Protein AF-A0AAX7SXS7-F1 (afdb_monomer_lite)

Secondary structure (DSSP, 8-state):
-------GGGTTTS-TTTTT--SPPPP--SSPPPP-S-----B-TTSPBPTT----S-TT----S-----------

InterPro domains:
  IPR038797 Protein Flattop [PF22611] (1-64)
  IPR038797 Protein Flattop [PTHR34639] (1-61)

Organism: Astatotilapia calliptera (NCBI:txid8154)

Sequence (76 aa):
MSSSYSANQYDSAFKPHRLQNWCETKHFKERPSAQVGRTTFIADDRGHLLPGVGKVRSHLSSFPSSLEVTFFTVNI

Radius of gyration: 21.13 Å; chains: 1; bounding box: 44×24×65 Å

pLDDT: mean 75.17, std 19.09, range [36.06, 93.19]

Foldseek 3Di:
DDADEDPDVCVVCVPCVNVVNPDDDDDGDHDDDDDDDDDDDQADPVRHGDPPPDDDPDPDPDDDPDDPPPPPPPDD

Structure (mmCIF, N/CA/C/O backbone):
data_AF-A0AAX7SXS7-F1
#
_entry.id   AF-A0AAX7SXS7-F1
#
loop_
_atom_site.group_PDB
_atom_site.id
_atom_site.type_symbol
_atom_site.label_atom_id
_atom_site.label_alt_id
_atom_site.label_comp_id
_atom_site.label_asym_id
_atom_site.label_entity_id
_atom_site.label_seq_id
_atom_site.pdbx_PDB_ins_code
_atom_site.Cartn_x
_atom_site.Cartn_y
_atom_site.Cartn_z
_atom_site.occupancy
_atom_site.B_iso_or_equiv
_atom_site.auth_seq_id
_atom_site.auth_comp_id
_atom_site.auth_asym_id
_atom_site.auth_atom_id
_atom_site.pdbx_PDB_model_num
ATOM 1 N N . MET A 1 1 ? 8.515 -2.424 1.370 1.00 65.88 1 MET A N 1
ATOM 2 C CA . MET A 1 1 ? 7.532 -1.518 2.010 1.00 65.88 1 MET A CA 1
ATOM 3 C C . MET A 1 1 ? 6.138 -1.976 1.614 1.00 65.88 1 MET A C 1
ATOM 5 O O . MET A 1 1 ? 5.971 -2.358 0.464 1.00 65.88 1 MET A O 1
ATOM 9 N N . SER A 1 2 ? 5.173 -1.973 2.533 1.00 79.31 2 SER A N 1
ATOM 10 C CA . SER A 1 2 ? 3.764 -2.284 2.250 1.00 79.31 2 SER A CA 1
ATOM 11 C C . SER A 1 2 ? 2.947 -0.998 2.087 1.00 79.31 2 SER A C 1
ATOM 13 O O . SER A 1 2 ? 3.308 0.044 2.634 1.00 79.31 2 SER A O 1
ATOM 15 N N . SER A 1 3 ? 1.863 -1.064 1.314 1.00 83.25 3 SER A N 1
ATOM 16 C CA . SER A 1 3 ? 0.876 0.015 1.165 1.00 83.25 3 SER A CA 1
ATOM 17 C C . SER A 1 3 ? -0.487 -0.484 1.635 1.00 83.25 3 SER A C 1
ATOM 19 O O . SER A 1 3 ? -0.816 -1.645 1.406 1.00 83.25 3 SER A O 1
ATOM 21 N N . SER A 1 4 ? -1.257 0.387 2.285 1.00 85.31 4 SER A N 1
ATOM 22 C CA . SER A 1 4 ? -2.661 0.143 2.621 1.00 85.31 4 SER A CA 1
ATOM 23 C C . SER A 1 4 ? -3.555 0.890 1.632 1.00 85.31 4 SER A C 1
ATOM 25 O O . SER A 1 4 ? -3.227 2.016 1.253 1.00 85.31 4 SER A O 1
ATOM 27 N N . TYR A 1 5 ? -4.663 0.275 1.224 1.00 85.88 5 TYR A N 1
ATOM 28 C CA . TYR A 1 5 ? -5.665 0.857 0.328 1.00 85.88 5 TYR A CA 1
ATOM 29 C C . TYR A 1 5 ? -7.038 0.843 1.003 1.00 85.88 5 TYR A C 1
ATOM 31 O O . TYR A 1 5 ? -7.265 0.035 1.903 1.00 85.88 5 TYR A O 1
ATOM 39 N N . SER A 1 6 ? -7.946 1.714 0.555 1.00 85.06 6 SER A N 1
ATOM 40 C CA . SER A 1 6 ? -9.316 1.766 1.074 1.00 85.06 6 SER A CA 1
ATOM 41 C C . SER A 1 6 ? -10.045 0.426 0.898 1.00 85.06 6 SER A C 1
ATOM 43 O O . SER A 1 6 ? -10.112 -0.138 -0.196 1.00 85.06 6 SER A O 1
ATOM 45 N N . ALA A 1 7 ? -10.635 -0.052 1.990 1.00 87.00 7 ALA A N 1
ATOM 46 C CA . ALA A 1 7 ? -11.591 -1.149 2.063 1.00 87.00 7 ALA A CA 1
ATOM 47 C C . ALA A 1 7 ? -13.050 -0.658 1.924 1.00 87.00 7 ALA A C 1
ATOM 49 O O . ALA A 1 7 ? -13.992 -1.367 2.294 1.00 87.00 7 ALA A O 1
ATOM 50 N N . ASN A 1 8 ? -13.255 0.552 1.387 1.00 88.56 8 ASN A N 1
ATOM 51 C CA . ASN A 1 8 ? -14.547 1.205 1.193 1.00 88.56 8 ASN A CA 1
ATOM 52 C C . ASN A 1 8 ? -15.394 1.200 2.484 1.00 88.56 8 ASN A C 1
ATOM 54 O O . ASN A 1 8 ? -15.053 1.833 3.480 1.00 88.56 8 ASN A O 1
ATOM 58 N N . GLN A 1 9 ? -16.497 0.445 2.494 1.00 91.38 9 GLN A N 1
ATOM 59 C CA . GLN A 1 9 ? -17.456 0.381 3.602 1.00 91.38 9 GLN A CA 1
ATOM 60 C C . GLN A 1 9 ? -16.827 -0.088 4.924 1.00 91.38 9 GLN A C 1
ATOM 62 O O . GLN A 1 9 ? -17.305 0.273 6.001 1.00 91.38 9 GLN A O 1
ATOM 67 N N . TYR A 1 10 ? -15.737 -0.856 4.859 1.00 89.12 10 TYR A N 1
ATOM 68 C CA . TYR A 1 10 ? -15.086 -1.423 6.038 1.00 89.12 10 TYR A CA 1
ATOM 69 C C . TYR A 1 10 ? -13.931 -0.575 6.583 1.00 89.12 10 TYR A C 1
ATOM 71 O O . TYR A 1 10 ? -13.391 -0.913 7.636 1.00 89.12 10 TYR A O 1
ATOM 79 N N . ASP A 1 11 ? -13.589 0.557 5.954 1.00 88.44 11 ASP A N 1
ATOM 80 C CA . ASP A 1 11 ? -12.479 1.420 6.400 1.00 88.44 11 ASP A CA 1
ATOM 81 C C . ASP A 1 11 ? -12.625 1.872 7.853 1.00 88.44 11 ASP A C 1
ATOM 83 O O . ASP A 1 11 ? -11.648 2.016 8.589 1.00 88.44 11 ASP A O 1
ATOM 87 N N . SER A 1 12 ? -13.869 2.043 8.305 1.00 89.25 12 SER A N 1
ATOM 88 C CA . SER A 1 12 ? -14.159 2.439 9.679 1.00 89.25 12 SER A CA 1
ATOM 89 C C . SER A 1 12 ? -13.658 1.437 10.724 1.00 89.25 12 SER A C 1
ATOM 91 O O . SER A 1 12 ? -13.395 1.852 11.852 1.00 89.25 12 SER A O 1
ATOM 93 N N . ALA A 1 13 ? -13.530 0.147 10.398 1.00 90.31 13 ALA A N 1
ATOM 94 C CA . ALA A 1 13 ? -13.053 -0.886 11.318 1.00 90.31 13 ALA A CA 1
ATOM 95 C C . ALA A 1 13 ? -11.523 -0.878 11.458 1.00 90.31 13 ALA A C 1
ATOM 97 O O . ALA A 1 13 ? -11.008 -1.155 12.537 1.00 90.31 13 ALA A O 1
ATOM 98 N N . PHE A 1 14 ? -10.809 -0.481 10.402 1.00 88.56 14 PHE A N 1
ATOM 99 C CA . PHE A 1 14 ? -9.343 -0.460 10.351 1.00 88.56 14 PHE A CA 1
ATOM 100 C C . PHE A 1 14 ? -8.735 0.874 10.794 1.00 88.56 14 PHE A C 1
ATOM 102 O O . PHE A 1 14 ? -7.536 1.108 10.633 1.00 88.56 14 PHE A O 1
ATOM 109 N N . LYS A 1 15 ? -9.547 1.764 11.379 1.00 88.00 15 LYS A N 1
ATOM 110 C CA . LYS A 1 15 ? -9.049 3.012 11.953 1.00 88.00 15 LYS A CA 1
ATOM 111 C C . LYS A 1 15 ? -8.060 2.705 13.088 1.00 88.00 15 LYS A C 1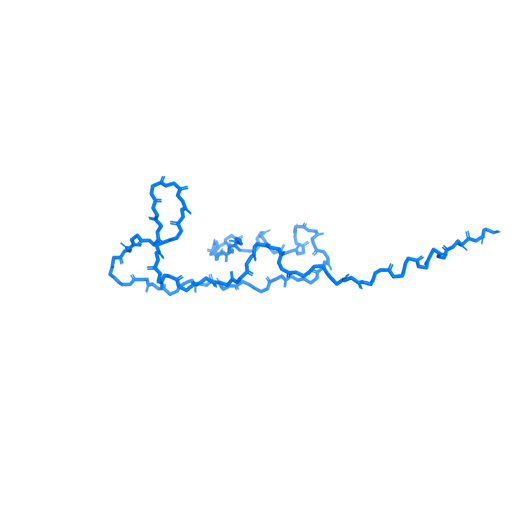
ATOM 113 O O . LYS A 1 15 ? -8.401 1.924 13.975 1.00 88.00 15 LYS A O 1
ATOM 118 N N . PRO A 1 16 ? -6.890 3.366 13.130 1.00 89.06 16 PRO A N 1
ATOM 119 C CA . PRO A 1 16 ? -5.830 3.087 14.102 1.00 89.06 16 PRO A CA 1
ATOM 120 C C . PRO A 1 16 ? -6.301 3.049 15.555 1.00 89.06 16 PRO A C 1
ATOM 122 O O . PRO A 1 16 ? -5.959 2.137 16.297 1.00 89.06 16 PRO A O 1
ATOM 125 N N . HIS A 1 17 ? -7.174 3.983 15.926 1.00 88.44 17 HIS A N 1
ATOM 126 C CA . HIS A 1 17 ? -7.745 4.067 17.264 1.00 88.44 17 HIS A CA 1
ATOM 127 C C . HIS A 1 17 ? -8.607 2.844 17.631 1.00 88.44 17 HIS A C 1
ATOM 129 O O . HIS A 1 17 ? -8.592 2.393 18.771 1.00 88.44 17 HIS A O 1
ATOM 135 N N . ARG A 1 18 ? -9.316 2.246 16.659 1.00 90.25 18 ARG A N 1
ATOM 136 C CA . ARG A 1 18 ? -10.077 0.999 16.871 1.00 90.25 18 ARG A CA 1
ATOM 137 C C . ARG A 1 18 ? -9.173 -0.225 16.960 1.00 90.25 18 ARG A C 1
ATOM 139 O O . ARG A 1 18 ? -9.552 -1.209 17.581 1.00 90.25 18 ARG A O 1
ATOM 146 N N . LEU A 1 19 ? -7.977 -0.135 16.382 1.00 91.50 19 LEU A N 1
ATOM 147 C CA . LEU A 1 19 ? -6.907 -1.122 16.516 1.00 91.50 19 LEU A CA 1
ATOM 148 C C . LEU A 1 19 ? -6.014 -0.862 17.741 1.00 91.50 19 LEU A C 1
ATOM 150 O O . LEU A 1 19 ? -4.965 -1.486 17.856 1.00 91.50 19 LEU A O 1
ATOM 154 N N . GLN A 1 20 ? -6.402 0.057 18.637 1.00 91.50 20 GLN A N 1
ATOM 155 C CA . GLN A 1 20 ? -5.632 0.427 19.832 1.00 91.50 20 GLN A CA 1
ATOM 156 C C . GLN A 1 20 ? -4.222 0.967 19.523 1.00 91.50 20 GLN A C 1
ATOM 158 O O . GLN A 1 20 ? -3.340 0.946 20.378 1.00 91.50 20 GLN A O 1
ATOM 163 N N . ASN A 1 21 ? -3.999 1.482 18.311 1.00 90.62 21 ASN A N 1
ATOM 164 C CA . ASN A 1 21 ? -2.795 2.234 17.998 1.00 90.62 21 ASN A CA 1
ATOM 165 C C . ASN A 1 21 ? -2.975 3.688 18.458 1.00 90.62 21 ASN A C 1
ATOM 167 O O . ASN A 1 21 ? -3.810 4.418 17.919 1.00 90.62 21 ASN A O 1
ATOM 171 N N . TRP A 1 22 ? -2.174 4.085 19.443 1.00 88.19 22 TRP A N 1
ATOM 172 C CA . TRP A 1 22 ? -2.171 5.423 20.044 1.00 88.19 22 TRP A CA 1
ATOM 173 C C . TRP A 1 22 ? -1.052 6.325 19.515 1.00 88.19 22 TRP A C 1
ATOM 175 O O . TRP A 1 22 ? -0.973 7.491 19.891 1.00 88.19 22 TRP A O 1
ATOM 185 N N . CYS A 1 23 ? -0.193 5.794 18.646 1.00 86.44 23 CYS A N 1
ATOM 186 C CA . CYS A 1 23 ? 0.887 6.542 18.021 1.00 86.44 23 CYS A CA 1
ATOM 187 C C . CYS A 1 23 ? 0.416 7.231 16.736 1.00 86.44 23 CYS A C 1
ATOM 189 O O . CYS A 1 23 ? -0.611 6.878 16.147 1.00 86.44 23 CYS A O 1
ATOM 191 N N . GLU A 1 24 ? 1.216 8.182 16.254 1.00 86.31 24 GLU A N 1
ATOM 192 C CA . GLU A 1 24 ? 0.996 8.814 14.956 1.00 86.31 24 GLU A CA 1
ATOM 193 C C . GLU A 1 24 ? 0.957 7.776 13.832 1.00 86.31 24 GLU A C 1
ATOM 195 O O . GLU A 1 24 ? 1.777 6.856 13.743 1.00 86.31 24 GLU A O 1
ATOM 200 N N . THR A 1 25 ? -0.037 7.916 12.959 1.00 82.25 25 THR A N 1
ATOM 201 C CA . THR A 1 25 ? -0.294 6.930 11.912 1.00 82.25 25 THR A CA 1
ATOM 202 C C . THR A 1 25 ? 0.300 7.368 10.597 1.00 82.25 25 THR A C 1
ATOM 204 O O . THR A 1 25 ? 0.246 8.536 10.223 1.00 82.25 25 THR A O 1
ATOM 207 N N . LYS A 1 26 ? 0.879 6.408 9.875 1.00 82.38 26 LYS A N 1
ATOM 208 C CA . LYS A 1 26 ? 1.403 6.666 8.538 1.00 82.38 26 LYS A CA 1
ATOM 209 C C . LYS A 1 26 ? 0.237 7.023 7.624 1.00 82.38 26 LYS A C 1
ATOM 211 O O . LYS A 1 26 ? -0.727 6.268 7.525 1.00 82.38 26 LYS A O 1
ATOM 216 N N . HIS A 1 27 ? 0.345 8.157 6.946 1.00 74.94 27 HIS A N 1
ATOM 217 C CA . HIS A 1 27 ? -0.596 8.507 5.894 1.00 74.94 27 HIS A CA 1
ATOM 218 C C . HIS A 1 27 ? -0.411 7.550 4.715 1.00 74.94 27 HIS A C 1
ATOM 220 O O . HIS A 1 27 ? 0.700 7.365 4.214 1.00 74.94 27 HIS A O 1
ATOM 226 N N . PHE A 1 28 ? -1.508 6.939 4.275 1.00 74.44 28 PHE A N 1
ATOM 227 C CA . PHE A 1 28 ? -1.531 6.064 3.109 1.00 74.44 28 PHE A CA 1
ATOM 228 C C . PHE A 1 28 ? -2.346 6.704 1.994 1.00 74.44 28 PHE A C 1
ATOM 230 O O . PHE A 1 28 ? -3.269 7.482 2.236 1.00 74.44 28 PHE A O 1
ATOM 237 N N . LYS A 1 29 ? -2.002 6.365 0.752 1.00 70.31 29 LYS A N 1
ATOM 238 C CA . LYS A 1 29 ? -2.764 6.801 -0.412 1.00 70.31 29 LYS A CA 1
ATOM 239 C C . LYS A 1 29 ? -4.058 5.988 -0.474 1.00 70.31 29 LYS A C 1
ATOM 241 O O . LYS A 1 29 ? -4.030 4.821 -0.843 1.00 70.31 29 LYS A O 1
ATOM 246 N N . GLU A 1 30 ? -5.172 6.627 -0.129 1.00 70.12 30 GLU A N 1
ATOM 247 C CA . GLU A 1 30 ? -6.503 6.010 -0.025 1.00 70.12 30 GLU A CA 1
ATOM 248 C C . GLU A 1 30 ? -6.921 5.272 -1.305 1.00 70.12 30 GLU A C 1
ATOM 250 O O . GLU A 1 30 ? -7.455 4.162 -1.243 1.00 70.12 30 GLU A O 1
ATOM 255 N N . ARG A 1 31 ? -6.603 5.850 -2.473 1.00 77.06 31 ARG A N 1
ATOM 256 C CA . ARG A 1 31 ? -6.928 5.270 -3.776 1.00 77.06 31 ARG A CA 1
ATOM 257 C C . ARG A 1 31 ? -5.746 5.351 -4.751 1.00 77.06 31 ARG A C 1
ATOM 259 O O . ARG A 1 31 ? -5.285 6.453 -5.076 1.00 77.06 31 ARG A O 1
ATOM 266 N N . PRO A 1 32 ? -5.237 4.213 -5.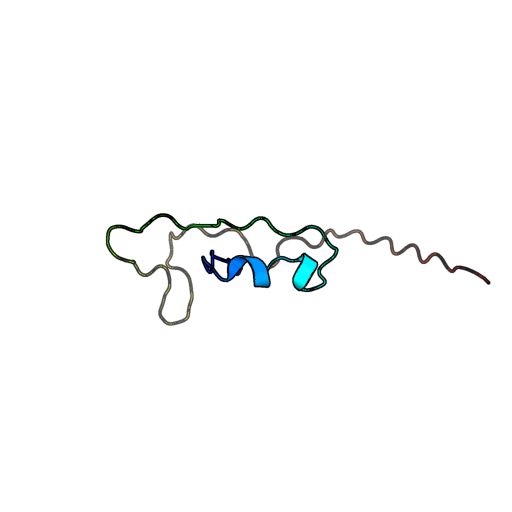254 1.00 79.94 32 PRO A N 1
ATOM 267 C CA . PRO A 1 32 ? -4.307 4.227 -6.369 1.00 79.94 32 PRO A CA 1
ATOM 268 C C . PRO A 1 32 ? -5.048 4.686 -7.632 1.00 79.94 32 PRO A C 1
ATOM 270 O O . PRO A 1 32 ? -6.233 4.407 -7.817 1.00 79.94 32 PRO A O 1
ATOM 273 N N . SER A 1 33 ? -4.358 5.420 -8.503 1.00 84.19 33 SER A N 1
ATOM 274 C CA . SER A 1 33 ? -4.904 5.789 -9.810 1.00 84.19 33 SER A CA 1
ATOM 275 C C . SER A 1 33 ? -5.107 4.533 -10.653 1.00 84.19 33 SER A C 1
ATOM 277 O O . SER A 1 33 ? -4.262 3.636 -10.618 1.00 84.19 33 SER A O 1
ATOM 279 N N . ALA A 1 34 ? -6.192 4.483 -11.428 1.00 86.50 34 ALA A N 1
ATOM 280 C CA . ALA A 1 34 ? -6.410 3.394 -12.371 1.00 86.50 34 ALA A CA 1
ATOM 281 C C . ALA A 1 34 ? -5.231 3.319 -13.354 1.00 86.50 34 ALA A C 1
ATOM 283 O O . ALA A 1 34 ? -4.874 4.320 -13.979 1.00 86.50 34 ALA A O 1
ATOM 284 N N . GLN A 1 35 ? -4.605 2.147 -13.453 1.00 87.75 35 GLN A N 1
ATOM 285 C CA . GLN A 1 35 ? -3.535 1.915 -14.415 1.00 87.75 35 GLN A CA 1
ATOM 286 C C . GLN A 1 35 ? -4.148 1.649 -15.793 1.00 87.75 35 GLN A C 1
ATOM 288 O O . GLN A 1 35 ? -5.081 0.859 -15.919 1.00 87.75 35 GLN A O 1
ATOM 293 N N . VAL A 1 36 ? -3.590 2.278 -16.826 1.00 90.69 36 VAL A N 1
ATOM 294 C CA . VAL A 1 36 ? -3.898 1.990 -18.231 1.00 90.69 36 VAL A CA 1
ATOM 295 C C . VAL A 1 36 ? -2.656 1.364 -18.867 1.00 90.69 36 VAL A C 1
ATOM 297 O O . VAL A 1 36 ? -1.554 1.882 -18.691 1.00 90.69 36 VAL A O 1
ATOM 300 N N . GLY A 1 37 ? -2.813 0.250 -19.588 1.00 89.44 37 GLY A N 1
ATOM 301 C CA . GLY A 1 37 ? -1.716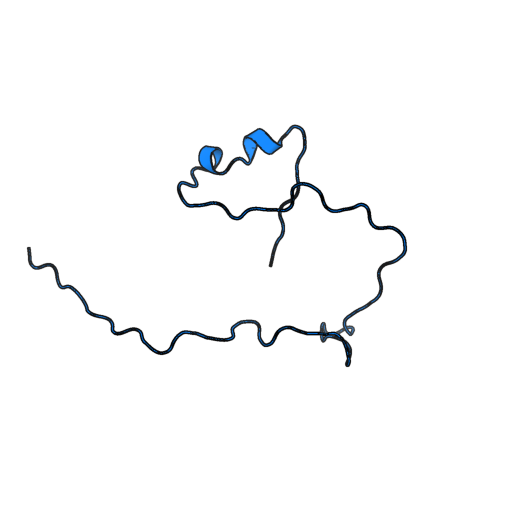 -0.437 -20.283 1.00 89.44 37 GLY A CA 1
ATOM 302 C C . GLY A 1 37 ? -1.284 -1.756 -19.632 1.00 89.44 37 GLY A C 1
ATOM 303 O O . GLY A 1 37 ? -2.103 -2.469 -19.057 1.00 89.44 37 GLY A O 1
ATOM 304 N N . ARG A 1 38 ? 0.003 -2.105 -19.770 1.00 90.25 38 ARG A N 1
ATOM 305 C CA . ARG A 1 38 ? 0.576 -3.402 -19.366 1.00 90.25 38 ARG A CA 1
ATOM 306 C C . ARG A 1 38 ? 1.746 -3.230 -18.390 1.00 90.25 38 ARG A C 1
ATOM 308 O O . ARG A 1 38 ? 2.495 -2.262 -18.470 1.00 90.25 38 ARG A O 1
ATOM 315 N N . THR A 1 39 ? 1.923 -4.205 -17.500 1.00 92.56 39 THR A N 1
ATOM 316 C CA . THR A 1 39 ? 3.094 -4.338 -16.624 1.00 92.56 39 THR A CA 1
ATOM 317 C C . THR A 1 39 ? 4.308 -4.903 -17.377 1.00 92.56 39 THR A C 1
ATOM 319 O O . THR A 1 39 ? 4.195 -5.852 -18.157 1.00 92.56 39 THR A O 1
ATOM 322 N N . THR A 1 40 ? 5.486 -4.322 -17.146 1.00 90.75 40 THR A N 1
ATOM 323 C CA . THR A 1 40 ? 6.772 -4.793 -17.686 1.00 90.75 40 THR A CA 1
ATOM 324 C C . THR A 1 40 ? 7.628 -5.405 -16.581 1.00 90.75 40 THR A C 1
ATOM 326 O O . THR A 1 40 ? 7.515 -5.035 -15.411 1.00 90.75 40 THR A O 1
ATOM 329 N N . PHE A 1 41 ? 8.483 -6.363 -16.944 1.00 90.88 41 PHE A N 1
ATOM 330 C CA . PHE A 1 41 ? 9.417 -6.965 -15.998 1.00 90.88 41 PHE A CA 1
ATOM 331 C C . PHE A 1 41 ? 10.554 -5.993 -15.691 1.00 90.88 41 PHE A C 1
ATOM 333 O O . PHE A 1 41 ? 11.180 -5.449 -16.597 1.00 90.88 41 PHE A O 1
ATOM 340 N N . ILE A 1 42 ? 10.809 -5.789 -14.401 1.00 90.25 42 ILE A N 1
ATOM 341 C CA . ILE A 1 42 ? 11.892 -4.932 -13.899 1.00 90.25 42 ILE A CA 1
ATOM 342 C C . ILE A 1 42 ? 13.027 -5.736 -13.250 1.00 90.25 42 ILE A C 1
ATOM 344 O O . ILE A 1 42 ? 14.037 -5.151 -12.861 1.00 90.25 42 ILE A O 1
ATOM 348 N N . ALA A 1 43 ? 12.862 -7.054 -13.113 1.00 92.75 43 ALA A N 1
ATOM 349 C CA . ALA A 1 43 ? 13.798 -7.953 -12.449 1.00 92.75 43 ALA A CA 1
ATOM 350 C C . ALA A 1 43 ? 13.993 -9.258 -13.240 1.00 92.75 43 ALA A C 1
ATOM 352 O O . ALA A 1 43 ? 13.133 -9.616 -14.045 1.00 92.75 43 ALA A O 1
ATOM 353 N N . ASP A 1 44 ? 15.123 -9.929 -13.004 1.00 91.12 44 ASP A N 1
ATOM 354 C CA . ASP A 1 44 ? 15.451 -11.265 -13.504 1.00 91.12 44 ASP A CA 1
ATOM 355 C C . ASP A 1 44 ? 14.713 -12.372 -12.722 1.00 91.12 44 ASP A C 1
ATOM 357 O O . ASP A 1 44 ? 14.095 -12.128 -11.680 1.00 91.12 44 ASP A O 1
ATOM 361 N N . ASP A 1 45 ? 14.830 -13.616 -13.192 1.00 93.19 45 ASP A N 1
ATOM 362 C CA . ASP A 1 45 ? 14.186 -14.791 -12.580 1.00 93.19 45 ASP A CA 1
ATOM 363 C C . ASP A 1 45 ? 14.719 -15.126 -11.173 1.00 93.19 45 ASP A C 1
ATOM 365 O O . ASP A 1 45 ? 14.160 -15.964 -10.465 1.00 93.19 45 ASP A O 1
ATOM 369 N N . ARG A 1 46 ? 15.812 -14.479 -10.752 1.00 92.00 46 ARG A N 1
ATOM 370 C CA . ARG A 1 46 ? 16.427 -14.617 -9.426 1.00 92.00 46 ARG A CA 1
ATOM 371 C C . ARG A 1 46 ? 16.054 -13.457 -8.493 1.00 92.00 46 ARG A C 1
ATOM 373 O O . ARG A 1 46 ? 16.442 -13.480 -7.327 1.00 92.00 46 ARG A O 1
ATOM 380 N N . GLY A 1 47 ? 15.305 -12.462 -8.975 1.00 88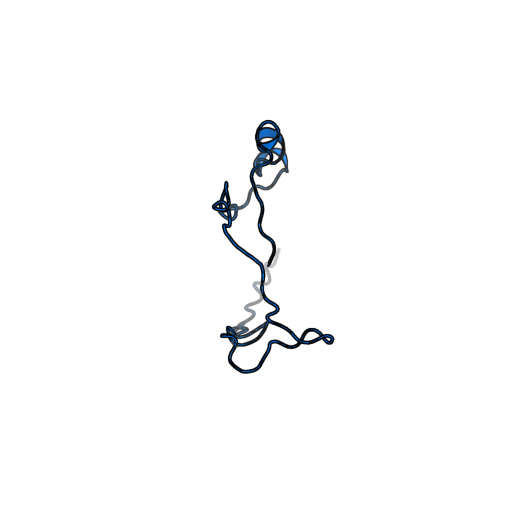.50 47 GLY A N 1
ATOM 381 C CA . GLY A 1 47 ? 14.879 -11.283 -8.223 1.00 88.50 47 GLY A CA 1
ATOM 382 C C . GLY A 1 47 ? 15.852 -10.093 -8.248 1.00 88.50 47 GLY A C 1
ATOM 383 O O . GLY A 1 47 ? 15.645 -9.130 -7.505 1.00 88.50 47 GLY A O 1
ATOM 384 N N . HIS A 1 48 ? 16.898 -10.106 -9.078 1.00 89.06 48 HIS A N 1
ATOM 385 C CA . HIS A 1 48 ? 17.779 -8.954 -9.291 1.00 89.06 48 HIS A CA 1
ATOM 386 C C . HIS A 1 48 ? 17.159 -7.965 -10.273 1.00 89.06 48 HIS A C 1
ATOM 388 O O . HIS A 1 48 ? 16.652 -8.350 -11.319 1.00 89.06 48 HIS A O 1
ATOM 394 N N . LEU A 1 49 ? 17.241 -6.668 -9.973 1.00 89.69 4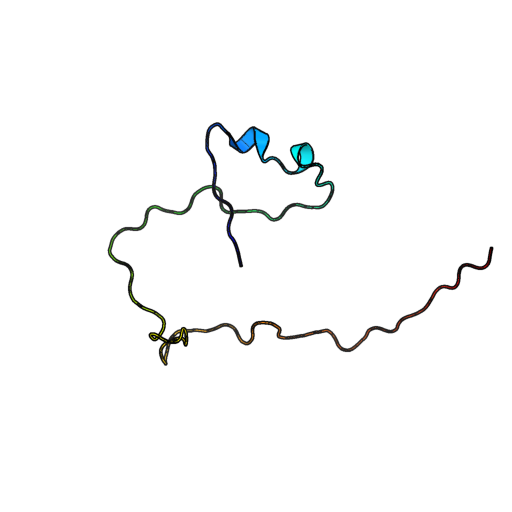9 LEU A N 1
ATOM 395 C CA . LEU A 1 49 ? 16.776 -5.636 -10.901 1.00 89.69 49 LEU A CA 1
ATOM 396 C C . LEU A 1 49 ? 17.609 -5.634 -12.187 1.00 89.69 49 LEU A C 1
ATOM 398 O O . LEU A 1 49 ? 18.832 -5.783 -12.138 1.00 89.69 49 LEU A O 1
ATOM 402 N N . LEU A 1 50 ? 16.945 -5.404 -13.319 1.00 89.31 50 LEU A N 1
ATOM 403 C CA . LEU A 1 50 ? 17.610 -5.292 -14.614 1.00 89.31 50 LEU A CA 1
ATOM 404 C C . LEU A 1 50 ? 18.584 -4.096 -14.627 1.00 89.31 50 LEU A C 1
ATOM 406 O O . LEU A 1 50 ? 18.292 -3.049 -14.033 1.00 89.31 50 LEU A O 1
ATOM 410 N N . PRO A 1 51 ? 19.741 -4.217 -15.306 1.00 86.44 51 PRO A N 1
ATOM 411 C CA . PRO A 1 51 ? 20.697 -3.122 -15.420 1.00 86.44 51 PRO A CA 1
ATOM 412 C C . PRO A 1 51 ? 20.026 -1.908 -16.081 1.00 86.44 51 PRO A C 1
ATOM 414 O O . PRO A 1 51 ? 19.423 -2.022 -17.143 1.00 86.44 51 PRO A O 1
ATOM 417 N N . GLY A 1 52 ? 20.107 -0.747 -15.427 1.00 82.75 52 GLY A N 1
ATOM 418 C CA . GLY A 1 52 ? 19.457 0.494 -15.872 1.00 82.75 52 GLY A CA 1
ATOM 419 C C . GLY A 1 52 ? 18.150 0.840 -15.148 1.00 82.75 52 GLY A C 1
ATOM 420 O O . GLY A 1 52 ? 17.676 1.967 -15.272 1.00 82.75 52 GLY A O 1
ATOM 421 N N . VAL A 1 53 ? 17.592 -0.065 -14.333 1.00 84.44 53 VAL A N 1
ATOM 422 C CA . VAL A 1 53 ? 16.470 0.272 -13.442 1.00 84.44 53 VAL A CA 1
ATOM 423 C C . VAL A 1 53 ? 16.984 1.127 -12.280 1.00 84.44 53 VAL A C 1
ATOM 425 O O . VAL A 1 53 ? 17.855 0.708 -11.515 1.00 84.44 53 VAL A O 1
ATOM 428 N N . GLY A 1 54 ? 16.439 2.338 -12.136 1.00 78.06 54 GLY A N 1
ATOM 429 C CA . GLY A 1 54 ? 16.781 3.246 -11.042 1.00 78.06 54 GLY A CA 1
ATOM 430 C C . GLY A 1 54 ? 16.477 2.620 -9.678 1.00 78.06 54 GLY A C 1
ATOM 431 O O . GLY A 1 54 ? 15.337 2.256 -9.396 1.00 78.06 54 GLY A O 1
ATOM 432 N N . LYS A 1 55 ? 17.495 2.499 -8.820 1.00 78.25 55 LYS A N 1
ATOM 433 C CA . LYS A 1 55 ? 17.380 1.928 -7.472 1.00 78.25 55 LYS A CA 1
ATOM 434 C C . LYS A 1 55 ? 17.879 2.927 -6.429 1.00 78.25 55 LYS A C 1
ATOM 436 O O . LYS A 1 55 ? 18.973 3.471 -6.559 1.00 78.25 55 LYS A O 1
ATOM 441 N N . VAL A 1 56 ? 17.109 3.115 -5.358 1.00 74.62 56 VAL A N 1
ATOM 442 C CA . VAL A 1 56 ? 17.566 3.837 -4.159 1.00 74.62 56 VAL A CA 1
ATOM 443 C C . VAL A 1 56 ? 18.538 2.941 -3.377 1.00 74.62 56 VAL A C 1
ATOM 445 O O . VAL A 1 56 ? 18.303 1.740 -3.223 1.00 74.62 56 VAL A O 1
ATOM 448 N N . ARG A 1 57 ? 19.681 3.496 -2.952 1.00 68.00 57 ARG A N 1
ATOM 449 C CA . ARG A 1 57 ? 20.812 2.728 -2.408 1.00 68.00 57 ARG A CA 1
ATOM 450 C C . ARG A 1 57 ? 20.446 2.054 -1.071 1.00 68.00 57 ARG A C 1
ATOM 452 O O . ARG A 1 57 ? 19.940 2.722 -0.188 1.00 68.00 57 ARG A O 1
ATOM 459 N N . SER A 1 58 ? 20.752 0.750 -1.012 1.00 61.72 58 SER A N 1
ATOM 460 C CA . SER A 1 58 ? 20.625 -0.261 0.062 1.00 61.72 58 SER A CA 1
ATOM 461 C C . SER A 1 58 ? 19.330 -0.328 0.896 1.00 61.72 58 SER A C 1
ATOM 463 O O . SER A 1 58 ? 18.641 0.640 1.175 1.00 61.72 58 SER A O 1
ATOM 465 N N . HIS A 1 59 ? 18.996 -1.551 1.321 1.00 60.34 59 HIS A N 1
ATOM 466 C CA . HIS A 1 59 ? 17.829 -1.843 2.166 1.00 60.34 59 HIS A CA 1
ATOM 467 C C . HIS A 1 59 ? 17.994 -1.327 3.614 1.00 60.34 59 HIS A C 1
ATOM 469 O O . HIS A 1 59 ? 17.044 -1.324 4.393 1.00 60.34 59 HIS A O 1
ATOM 475 N N . LEU A 1 60 ? 19.211 -0.912 3.975 1.00 56.94 60 LEU A N 1
ATOM 476 C CA . LEU A 1 60 ? 19.584 -0.377 5.279 1.00 56.94 60 LEU A CA 1
ATOM 477 C C . LEU A 1 60 ? 20.802 0.546 5.097 1.00 56.94 60 LEU A C 1
ATOM 479 O O . LEU A 1 60 ? 21.931 0.179 5.416 1.00 56.94 60 LEU A O 1
ATOM 483 N N . SER A 1 61 ? 20.623 1.714 4.481 1.00 50.09 61 SER A N 1
ATOM 484 C CA . SER A 1 61 ? 21.654 2.760 4.497 1.00 50.09 61 SER A CA 1
ATOM 485 C C . SER A 1 61 ? 21.404 3.700 5.672 1.00 50.09 61 SER A C 1
ATOM 487 O O . SER A 1 61 ? 20.401 4.409 5.677 1.00 50.09 61 SER A O 1
ATOM 489 N N . SER A 1 62 ? 22.379 3.743 6.584 1.00 44.53 62 SER A N 1
ATOM 490 C CA . SER A 1 62 ? 22.532 4.661 7.722 1.00 44.53 62 SER A CA 1
ATOM 491 C C . SER A 1 62 ? 21.857 4.239 9.035 1.00 44.53 62 SER A C 1
ATOM 493 O O . SER A 1 62 ? 20.748 4.656 9.355 1.00 44.53 62 SER A O 1
ATOM 495 N N . PHE A 1 63 ? 22.581 3.463 9.851 1.00 40.97 63 PHE A N 1
ATOM 496 C CA . PHE A 1 63 ? 22.524 3.692 11.296 1.00 40.97 63 PHE A CA 1
ATOM 497 C C . PHE A 1 63 ? 23.314 4.978 11.569 1.00 40.97 63 PHE A C 1
ATOM 499 O O . PHE A 1 63 ? 24.467 5.049 11.133 1.00 40.97 63 PHE A O 1
ATOM 506 N N . PRO A 1 64 ? 22.765 5.988 12.264 1.00 44.59 64 PRO A N 1
ATOM 507 C CA . PRO A 1 64 ? 23.602 7.051 12.790 1.00 44.59 64 PRO A CA 1
ATOM 508 C C . PRO A 1 64 ? 24.573 6.422 13.793 1.00 44.59 64 PRO A C 1
ATOM 510 O O . PRO A 1 64 ? 24.171 5.880 14.822 1.00 44.59 64 PRO A O 1
ATOM 513 N N . SER A 1 65 ? 25.863 6.459 13.476 1.00 44.22 65 SER A N 1
ATOM 514 C CA . SER A 1 65 ? 26.939 6.123 14.402 1.00 44.22 65 SER A CA 1
ATOM 515 C C . SER A 1 65 ? 27.062 7.233 15.447 1.00 44.22 65 SER A C 1
ATOM 517 O O . SER A 1 65 ? 27.967 8.054 15.364 1.00 44.22 65 SER A O 1
ATOM 519 N N . SER A 1 66 ? 26.110 7.320 16.373 1.00 44.16 66 SER A N 1
ATOM 520 C CA . SER A 1 66 ? 26.290 7.990 17.663 1.00 44.16 66 SER A CA 1
ATOM 521 C C . SER A 1 66 ? 25.106 7.667 18.575 1.00 44.16 66 SER A C 1
ATOM 523 O O . SER A 1 66 ? 24.124 8.402 18.643 1.00 44.16 66 SER A O 1
ATOM 525 N N . LEU A 1 67 ? 25.176 6.516 19.243 1.00 42.38 67 LEU A N 1
ATOM 526 C CA . LEU A 1 67 ? 24.466 6.310 20.498 1.00 42.38 67 LEU A CA 1
ATOM 527 C C . LEU A 1 67 ? 25.500 6.527 21.602 1.00 42.38 67 LEU A C 1
ATOM 529 O O . LEU A 1 67 ? 26.198 5.589 21.983 1.00 42.38 67 LEU A O 1
ATOM 533 N N . GLU A 1 68 ? 25.615 7.755 22.112 1.00 36.06 68 GLU A N 1
ATOM 534 C CA . GLU A 1 68 ? 26.008 7.892 23.512 1.00 36.06 68 GLU A CA 1
ATOM 535 C C . GLU A 1 68 ? 24.847 7.344 24.339 1.00 36.06 68 GLU A C 1
ATOM 537 O O . GLU A 1 68 ? 23.786 7.953 24.476 1.00 36.06 68 GLU A O 1
ATOM 542 N N . VAL A 1 69 ? 25.029 6.117 24.817 1.00 38.69 69 VAL A N 1
ATOM 543 C CA . VAL A 1 69 ? 24.152 5.500 25.802 1.00 38.69 69 VAL A CA 1
ATOM 544 C C . VAL A 1 69 ? 24.477 6.142 27.147 1.00 38.69 69 VAL A C 1
ATOM 546 O O . VAL A 1 69 ? 25.288 5.629 27.915 1.00 38.69 69 VAL A O 1
ATOM 549 N N . THR A 1 70 ? 23.855 7.280 27.447 1.00 37.94 70 THR A N 1
ATOM 550 C CA . THR A 1 70 ? 23.830 7.792 28.818 1.00 37.94 70 THR A CA 1
ATOM 551 C C . THR A 1 70 ? 22.782 6.988 29.577 1.00 37.94 70 THR A C 1
ATOM 553 O O . THR A 1 70 ? 21.591 7.295 29.552 1.00 37.94 70 THR A O 1
ATOM 556 N N . PHE A 1 71 ? 23.218 5.902 30.217 1.00 37.62 71 PHE A N 1
ATOM 557 C CA . PHE A 1 71 ? 22.419 5.213 31.223 1.00 37.62 71 PHE A CA 1
ATOM 558 C C . PHE A 1 71 ? 22.121 6.204 32.357 1.00 37.62 71 PHE A C 1
ATOM 560 O O . PHE A 1 71 ? 22.976 6.469 33.199 1.00 37.62 71 PHE A O 1
ATOM 567 N N . PHE A 1 72 ? 20.909 6.758 32.398 1.00 36.25 72 PHE A N 1
ATOM 568 C CA . PHE A 1 72 ? 20.382 7.303 33.643 1.00 36.25 72 PHE A CA 1
ATOM 569 C C . PHE A 1 72 ? 20.021 6.117 34.537 1.00 36.25 72 PHE A C 1
ATOM 571 O O . PHE A 1 72 ? 18.933 5.551 34.445 1.00 36.25 72 PHE A O 1
ATOM 578 N N . THR A 1 73 ? 20.956 5.726 35.400 1.00 38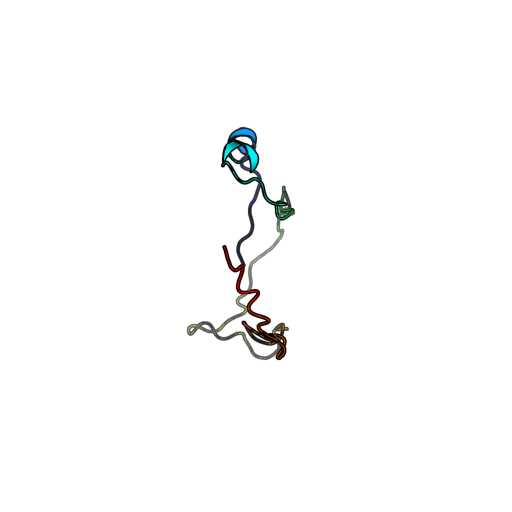.72 73 THR A N 1
ATOM 579 C CA . THR A 1 73 ? 20.613 4.989 36.614 1.00 38.72 73 THR A CA 1
ATOM 580 C C . THR A 1 73 ? 19.732 5.907 37.456 1.00 38.72 73 THR A C 1
ATOM 582 O O . THR A 1 73 ? 20.213 6.868 38.053 1.00 38.72 73 THR A O 1
ATOM 585 N N . VAL A 1 74 ? 18.429 5.632 37.485 1.00 41.00 74 VAL A N 1
ATOM 586 C CA . VAL A 1 74 ? 17.546 6.126 38.542 1.00 41.00 74 VAL A CA 1
ATOM 587 C C . VAL A 1 74 ? 17.875 5.300 39.784 1.00 41.00 74 VAL A C 1
ATOM 589 O O . VAL A 1 74 ? 17.535 4.121 39.854 1.00 41.00 74 VAL A O 1
ATOM 592 N N . ASN A 1 75 ? 18.604 5.902 40.725 1.00 40.09 75 ASN A N 1
ATOM 593 C CA . ASN A 1 75 ? 18.640 5.420 42.103 1.00 40.09 75 ASN A CA 1
ATOM 594 C C . ASN A 1 75 ? 17.260 5.669 42.724 1.00 40.09 75 ASN A C 1
ATOM 596 O O . ASN A 1 75 ? 16.710 6.762 42.573 1.00 40.09 75 ASN A O 1
ATOM 600 N N . ILE A 1 76 ? 16.723 4.633 43.368 1.00 45.75 76 ILE A N 1
ATOM 601 C CA . ILE A 1 76 ? 15.564 4.696 44.269 1.00 45.75 76 ILE A CA 1
ATOM 602 C C . ILE A 1 76 ? 15.940 5.516 45.504 1.00 45.75 76 ILE A C 1
ATOM 604 O O . ILE A 1 76 ? 17.094 5.357 45.967 1.00 45.75 76 ILE A O 1
#